Protein AF-A0A086XTC6-F1 (afdb_monomer)

InterPro domains:
  IPR002514 Transposase IS3/IS911family [PF01527] (6-48)
  IPR010921 Trp repressor/replication initiator [SSF48295] (3-48)

pLDDT: mean 87.56, std 6.48, range [63.91, 92.94]

Nearest PDB structures (foldseek):
  1hlv-assembly1_A  TM=7.969E-01  e=8.178E-01  Homo sapiens
  1trr-assembly1_A  TM=8.173E-01  e=1.578E+00  Escherichia coli
  7b9v-assembly1_O  TM=7.281E-01  e=4.520E+00  Saccharomyces cerevisiae

Radius of gyration: 11.5 Å; Cα contacts (8 Å, |Δi|>4): 39; chains: 1; bounding box: 33×27×20 Å

Structure (mmCIF, N/CA/C/O backbone):
data_AF-A0A086XTC6-F1
#
_entry.id   AF-A0A086XTC6-F1
#
loop_
_atom_site.group_PDB
_atom_site.id
_atom_site.type_symbol
_atom_site.label_atom_id
_atom_site.label_alt_id
_atom_site.label_comp_id
_atom_site.label_asym_id
_atom_site.label_entity_id
_atom_site.label_seq_id
_atom_site.pdbx_PDB_ins_code
_atom_site.Cartn_x
_atom_site.Cartn_y
_atom_site.Cartn_z
_atom_site.occupancy
_atom_site.B_iso_or_equiv
_atom_site.auth_seq_id
_atom_site.auth_comp_id
_atom_site.auth_asym_id
_atom_site.auth_atom_id
_atom_site.pdbx_PDB_model_num
ATOM 1 N N . MET A 1 1 ? 22.980 -17.356 9.825 1.00 63.91 1 MET A N 1
ATOM 2 C CA . MET A 1 1 ? 21.534 -17.140 9.592 1.00 63.91 1 MET A CA 1
ATOM 3 C C . MET A 1 1 ? 21.322 -16.755 8.135 1.00 63.91 1 MET A C 1
ATOM 5 O O . MET A 1 1 ? 21.928 -15.785 7.694 1.00 63.91 1 MET A O 1
ATOM 9 N N . ALA A 1 2 ? 20.530 -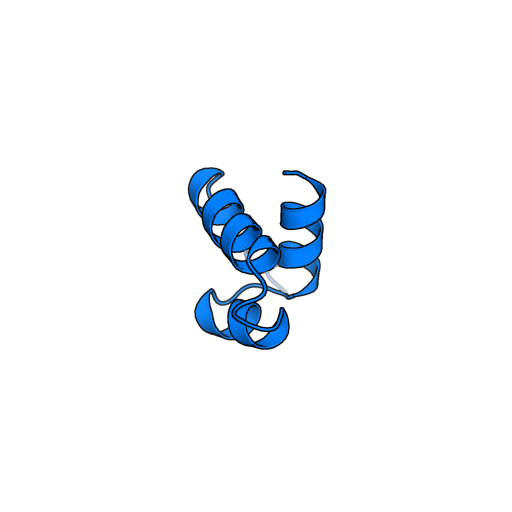17.514 7.374 1.00 68.94 2 ALA A N 1
ATOM 10 C CA . ALA A 1 2 ? 20.197 -17.149 5.996 1.00 68.94 2 ALA A CA 1
ATOM 11 C C . ALA A 1 2 ? 19.265 -15.924 6.000 1.00 68.94 2 ALA A C 1
ATOM 13 O O . ALA A 1 2 ? 18.258 -15.911 6.709 1.00 68.94 2 ALA A O 1
ATOM 14 N N . ARG A 1 3 ? 19.613 -14.870 5.253 1.00 75.00 3 ARG A N 1
ATOM 15 C CA . ARG A 1 3 ? 18.765 -13.674 5.131 1.00 75.00 3 ARG A CA 1
ATOM 16 C C . ARG A 1 3 ? 17.477 -14.054 4.395 1.00 75.00 3 ARG A C 1
ATOM 18 O O . ARG A 1 3 ? 17.548 -14.682 3.342 1.00 75.00 3 ARG A O 1
ATOM 25 N N . ARG A 1 4 ? 16.311 -13.667 4.930 1.00 76.50 4 ARG A N 1
ATOM 26 C CA . ARG A 1 4 ? 15.029 -13.860 4.232 1.00 76.50 4 ARG A CA 1
ATOM 27 C C . ARG A 1 4 ? 15.084 -13.157 2.864 1.00 76.50 4 ARG A C 1
ATOM 29 O O . ARG A 1 4 ? 15.487 -11.989 2.823 1.00 76.50 4 ARG A O 1
ATOM 36 N N . PRO A 1 5 ? 14.693 -13.829 1.766 1.00 75.12 5 PRO A N 1
ATOM 37 C CA . PRO A 1 5 ? 14.616 -13.208 0.450 1.00 75.12 5 PRO A CA 1
ATOM 38 C C . PRO A 1 5 ? 13.745 -11.951 0.489 1.00 75.12 5 PRO A C 1
ATOM 40 O O . PRO A 1 5 ? 12.705 -11.922 1.153 1.00 75.12 5 PRO A O 1
ATOM 43 N N . ARG A 1 6 ? 14.171 -10.896 -0.213 1.00 78.56 6 ARG A N 1
ATOM 44 C CA . ARG A 1 6 ? 13.388 -9.660 -0.317 1.00 78.56 6 ARG A CA 1
ATOM 45 C C . ARG A 1 6 ? 12.123 -9.947 -1.121 1.00 78.56 6 ARG A C 1
ATOM 47 O O . ARG A 1 6 ? 12.191 -10.501 -2.214 1.00 78.56 6 ARG A O 1
ATOM 54 N N . ARG A 1 7 ? 10.975 -9.544 -0.586 1.00 80.12 7 ARG A N 1
ATOM 55 C CA . ARG A 1 7 ? 9.684 -9.664 -1.262 1.00 80.12 7 ARG A CA 1
ATOM 56 C C . ARG A 1 7 ? 9.549 -8.489 -2.233 1.00 80.12 7 ARG A C 1
ATOM 58 O O . ARG A 1 7 ? 9.430 -7.341 -1.813 1.00 80.12 7 ARG A O 1
ATOM 65 N N . ASN A 1 8 ? 9.667 -8.767 -3.530 1.00 82.88 8 ASN A N 1
ATOM 66 C CA . ASN A 1 8 ? 9.516 -7.760 -4.577 1.00 82.88 8 ASN A CA 1
ATOM 67 C C . ASN A 1 8 ? 8.042 -7.670 -4.984 1.00 82.88 8 ASN A C 1
ATOM 69 O O . ASN A 1 8 ? 7.442 -8.666 -5.376 1.00 82.88 8 ASN A O 1
ATOM 73 N N . HIS A 1 9 ? 7.469 -6.470 -4.905 1.00 88.38 9 HIS A N 1
ATOM 74 C CA . HIS A 1 9 ? 6.104 -6.192 -5.354 1.00 88.38 9 HIS A CA 1
ATOM 75 C C . HIS A 1 9 ? 6.121 -5.583 -6.757 1.00 88.38 9 HIS A C 1
ATOM 77 O O . HIS A 1 9 ? 6.936 -4.695 -7.033 1.00 88.38 9 HIS A O 1
ATOM 83 N N . SER A 1 10 ? 5.211 -6.034 -7.624 1.00 90.75 10 SER A N 1
ATOM 84 C CA . SER A 1 10 ? 5.066 -5.481 -8.972 1.00 90.75 10 SER A CA 1
ATOM 85 C C . SER A 1 10 ? 4.597 -4.015 -8.927 1.00 90.75 10 SER A C 1
ATOM 87 O O . SER A 1 10 ? 3.906 -3.622 -7.981 1.00 90.75 10 SER A O 1
ATOM 89 N N . PRO A 1 11 ? 4.929 -3.188 -9.936 1.00 89.69 11 PRO A N 1
ATOM 90 C CA . 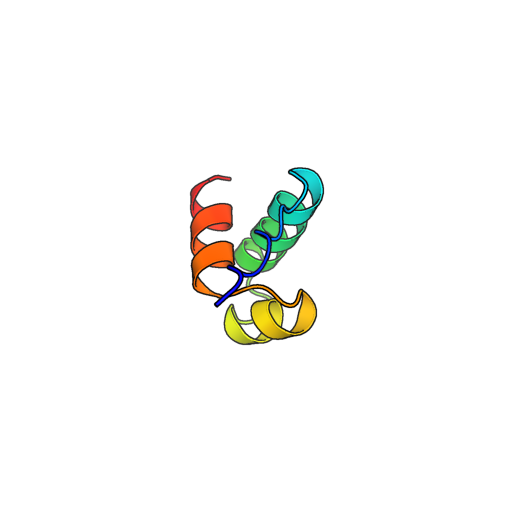PRO A 1 11 ? 4.481 -1.792 -9.989 1.00 89.69 11 PRO A CA 1
ATOM 91 C C . PRO A 1 11 ? 2.955 -1.647 -9.917 1.00 89.69 11 PRO A C 1
ATOM 93 O O . PRO A 1 11 ?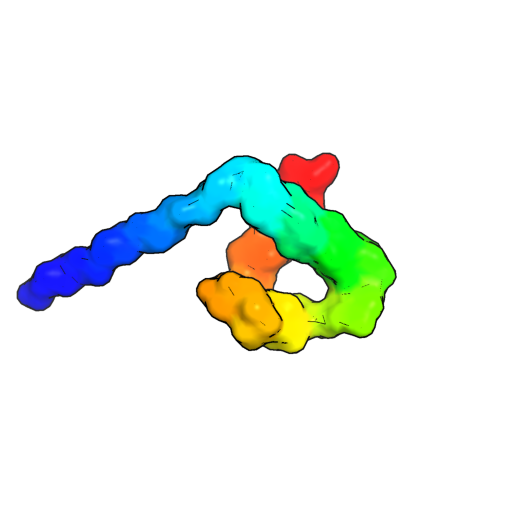 2.451 -0.802 -9.184 1.00 89.69 11 PRO A O 1
ATOM 96 N N . ALA A 1 12 ? 2.216 -2.536 -10.592 1.00 90.88 12 ALA A N 1
ATOM 97 C CA . ALA A 1 12 ? 0.754 -2.561 -10.558 1.00 90.88 12 ALA A CA 1
ATOM 98 C C . ALA A 1 12 ? 0.198 -2.831 -9.148 1.00 90.88 12 ALA A C 1
ATOM 100 O O . ALA A 1 12 ? -0.786 -2.218 -8.738 1.00 90.88 12 ALA A O 1
ATOM 101 N N . PHE A 1 13 ? 0.847 -3.713 -8.379 1.00 92.12 13 PHE A N 1
ATOM 102 C CA . PHE A 1 13 ? 0.456 -3.982 -6.996 1.00 92.12 13 PHE A CA 1
ATOM 103 C C . PHE A 1 13 ? 0.655 -2.748 -6.111 1.00 92.12 13 PHE A C 1
ATOM 105 O O . PHE A 1 13 ? -0.257 -2.359 -5.386 1.00 92.12 13 PHE A O 1
ATOM 112 N N . LYS A 1 14 ? 1.820 -2.094 -6.214 1.00 92.38 14 LYS A N 1
ATOM 113 C CA . LYS A 1 14 ? 2.118 -0.871 -5.455 1.00 92.38 14 LYS A CA 1
ATOM 114 C C . LYS A 1 14 ? 1.119 0.242 -5.769 1.00 92.38 14 LYS A C 1
ATOM 116 O O . LYS A 1 14 ? 0.598 0.852 -4.843 1.00 92.38 14 LYS A O 1
ATOM 121 N N . ALA A 1 15 ? 0.799 0.442 -7.050 1.00 91.50 15 ALA A N 1
ATOM 122 C CA . ALA A 1 15 ? -0.185 1.429 -7.488 1.00 91.50 15 ALA A CA 1
ATOM 123 C C . ALA A 1 15 ? -1.583 1.140 -6.920 1.00 91.50 15 ALA A C 1
ATOM 125 O O . ALA A 1 15 ? -2.225 2.043 -6.394 1.00 91.50 15 ALA A O 1
ATOM 126 N N . LYS A 1 16 ? -2.040 -0.121 -6.940 1.00 92.12 16 LYS A N 1
ATOM 127 C CA . LYS A 1 16 ? -3.338 -0.508 -6.360 1.00 92.12 16 LYS A CA 1
ATOM 128 C C . LYS A 1 16 ? -3.422 -0.171 -4.867 1.00 92.12 16 LYS A C 1
ATOM 130 O O . LYS A 1 16 ? -4.417 0.398 -4.424 1.00 92.12 16 LYS A O 1
ATOM 135 N N . VAL A 1 17 ? -2.381 -0.512 -4.108 1.00 91.94 17 VAL A N 1
ATOM 136 C CA . VAL A 1 17 ? -2.320 -0.263 -2.659 1.00 91.94 17 VAL A CA 1
ATOM 137 C C . VAL A 1 17 ? -2.241 1.234 -2.361 1.00 91.94 17 VAL A C 1
ATOM 139 O O . VAL A 1 17 ? -2.924 1.726 -1.467 1.00 91.94 17 VAL A O 1
ATOM 142 N N . ALA A 1 18 ? -1.452 1.975 -3.133 1.00 91.62 18 ALA A N 1
ATOM 143 C CA . ALA A 1 18 ? -1.289 3.407 -2.945 1.00 91.62 18 ALA A CA 1
ATOM 144 C C . ALA A 1 18 ? -2.557 4.194 -3.326 1.00 91.62 18 ALA A C 1
ATOM 146 O O . ALA A 1 18 ? -2.962 5.075 -2.575 1.00 91.62 18 ALA A O 1
ATOM 147 N N . VAL A 1 19 ? -3.273 3.811 -4.390 1.00 92.94 19 VAL A N 1
ATOM 148 C CA . VAL A 1 19 ? -4.596 4.380 -4.711 1.00 92.94 19 VAL A CA 1
ATOM 149 C C . VAL A 1 19 ? -5.607 4.094 -3.597 1.00 92.94 19 VAL A C 1
ATOM 151 O O . VAL A 1 19 ? -6.354 4.990 -3.212 1.00 92.94 19 VAL A O 1
ATOM 154 N N . ALA A 1 20 ? -5.621 2.880 -3.037 1.00 90.62 20 ALA A N 1
ATOM 155 C CA . ALA A 1 20 ? -6.482 2.558 -1.896 1.00 90.62 20 ALA A CA 1
ATOM 156 C C . ALA A 1 20 ? -6.147 3.412 -0.658 1.00 90.62 20 ALA A C 1
ATOM 158 O O . ALA A 1 20 ? -7.052 3.866 0.039 1.00 90.62 20 ALA A O 1
ATOM 159 N N . ALA A 1 21 ? -4.862 3.696 -0.429 1.00 90.75 21 ALA A N 1
ATOM 160 C CA . ALA A 1 21 ? -4.416 4.587 0.638 1.00 90.75 21 ALA A CA 1
ATOM 161 C C . ALA A 1 21 ? -4.798 6.061 0.399 1.00 90.75 21 ALA A C 1
ATOM 163 O O . ALA A 1 21 ? -5.082 6.766 1.362 1.00 90.75 21 ALA A O 1
ATOM 164 N N . ILE A 1 22 ? -4.825 6.529 -0.857 1.00 88.56 22 ILE A N 1
ATOM 165 C CA . ILE A 1 22 ? -5.262 7.893 -1.218 1.00 88.56 22 ILE A CA 1
ATOM 166 C C . ILE A 1 22 ? -6.773 8.051 -1.035 1.00 88.56 22 ILE A C 1
ATOM 168 O O . ILE A 1 22 ? -7.224 9.083 -0.548 1.00 88.56 22 ILE A O 1
ATOM 172 N N . LYS A 1 23 ? -7.557 7.027 -1.392 1.00 89.00 23 LYS A N 1
ATOM 173 C CA . LYS A 1 23 ? -9.018 7.045 -1.228 1.00 89.00 23 LYS A CA 1
ATOM 174 C C . LYS A 1 23 ? -9.461 7.192 0.230 1.00 89.00 23 LYS A C 1
ATOM 176 O O . LYS A 1 23 ? -10.563 7.667 0.470 1.00 89.00 23 LYS A O 1
ATOM 181 N N . GLY A 1 24 ? -8.626 6.790 1.192 1.00 84.31 24 GLY A N 1
ATOM 182 C CA . GLY A 1 24 ? -8.889 6.985 2.621 1.00 84.31 24 GLY A CA 1
ATOM 183 C C . GLY A 1 24 ? -10.017 6.121 3.196 1.00 84.31 24 GLY A C 1
ATOM 184 O O . GLY A 1 24 ? -10.419 6.338 4.332 1.00 84.31 24 GLY A O 1
ATOM 185 N N . GLU A 1 25 ? -10.514 5.134 2.443 1.00 83.50 25 GLU A N 1
ATOM 186 C CA . GLU A 1 25 ? -11.579 4.215 2.881 1.00 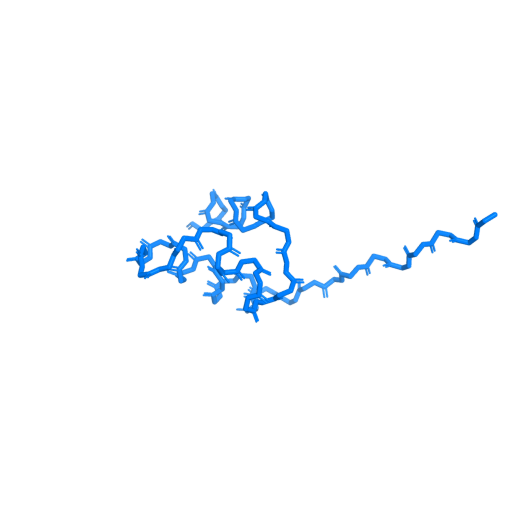83.50 25 GLU A CA 1
ATOM 187 C C . GLU A 1 25 ? -11.123 3.271 4.004 1.00 83.50 25 GLU A C 1
ATOM 189 O O . GLU A 1 25 ? -11.939 2.792 4.785 1.00 83.50 25 GLU A O 1
ATOM 194 N N . LYS A 1 26 ? -9.817 2.990 4.075 1.00 85.81 26 LYS A N 1
ATOM 195 C CA . LYS A 1 26 ? -9.191 2.132 5.083 1.00 85.81 26 LYS A CA 1
ATOM 196 C C . LYS A 1 26 ? -7.954 2.807 5.647 1.00 85.81 26 LYS A C 1
ATOM 198 O O . LYS A 1 26 ? -7.228 3.509 4.937 1.00 85.81 26 LYS A O 1
ATOM 203 N N . THR A 1 27 ? -7.680 2.561 6.919 1.00 89.44 27 THR A N 1
ATOM 204 C CA . THR A 1 27 ? -6.452 3.027 7.559 1.00 89.44 27 THR A CA 1
ATOM 205 C C . THR A 1 27 ? -5.231 2.308 6.976 1.00 89.44 27 THR A C 1
ATOM 207 O O . THR A 1 27 ? -5.315 1.198 6.448 1.00 89.44 27 THR A O 1
ATOM 210 N N . LEU A 1 28 ? -4.045 2.913 7.104 1.00 88.56 28 LEU A N 1
ATOM 211 C CA . LEU A 1 28 ? -2.790 2.290 6.656 1.00 88.56 28 LEU A CA 1
ATOM 212 C C . LEU A 1 28 ? -2.520 0.938 7.335 1.00 88.56 28 LEU A C 1
ATOM 214 O O . LEU A 1 28 ? -1.822 0.104 6.768 1.00 88.56 28 LEU A O 1
ATOM 218 N N . ILE A 1 29 ? -3.049 0.737 8.545 1.00 90.06 29 ILE A N 1
ATOM 219 C CA . ILE A 1 29 ? -2.905 -0.498 9.324 1.00 90.06 29 ILE A CA 1
ATOM 220 C C . ILE A 1 29 ? -3.806 -1.595 8.752 1.00 90.06 29 ILE A C 1
ATOM 222 O O . ILE A 1 29 ? -3.353 -2.721 8.572 1.00 90.06 29 ILE A O 1
ATOM 226 N N . GLU A 1 30 ? -5.047 -1.265 8.406 1.00 91.50 30 GLU A N 1
ATOM 227 C CA . GLU A 1 30 ? -5.975 -2.213 7.777 1.00 91.50 30 GLU A CA 1
ATOM 228 C C . GLU A 1 30 ? -5.500 -2.595 6.373 1.00 91.50 30 GLU A C 1
ATOM 230 O O . GLU A 1 30 ? -5.464 -3.772 6.031 1.00 91.50 30 GLU A O 1
ATOM 235 N N . LEU A 1 31 ? -5.020 -1.627 5.582 1.00 91.44 31 LEU A N 1
ATOM 236 C CA . LEU A 1 31 ? -4.405 -1.913 4.282 1.00 91.44 31 LEU A CA 1
ATOM 237 C C . LEU A 1 31 ? -3.143 -2.773 4.424 1.00 91.44 31 LEU A C 1
ATOM 239 O O . LEU A 1 31 ? -2.881 -3.640 3.594 1.00 91.44 31 LEU A O 1
ATOM 243 N N . ALA A 1 32 ? -2.356 -2.555 5.475 1.00 90.94 32 ALA A N 1
ATOM 244 C CA . ALA A 1 32 ? -1.190 -3.377 5.760 1.00 90.94 32 ALA A CA 1
ATOM 245 C C . ALA A 1 32 ? -1.55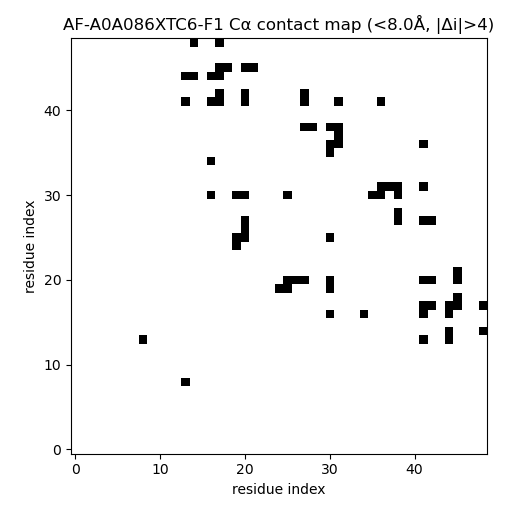6 -4.837 6.051 1.00 90.94 32 ALA A C 1
ATOM 247 O O . ALA A 1 32 ? -0.860 -5.738 5.584 1.00 90.94 32 ALA A O 1
ATOM 248 N N . GLN A 1 33 ? -2.656 -5.067 6.769 1.00 91.75 33 GLN A N 1
ATOM 249 C CA . GL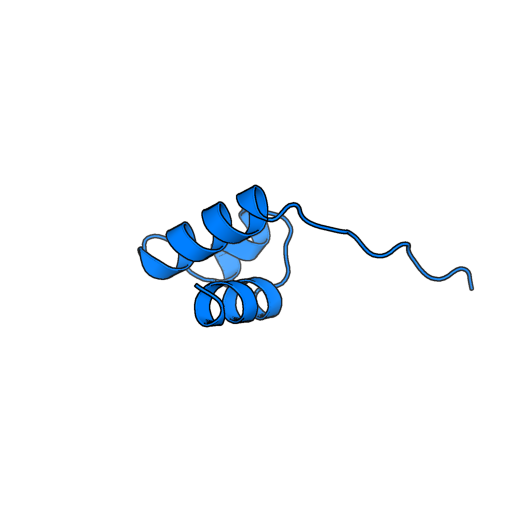N A 1 33 ? -3.177 -6.408 7.031 1.00 91.75 33 GLN A CA 1
ATOM 250 C C . GLN A 1 33 ? -3.762 -7.048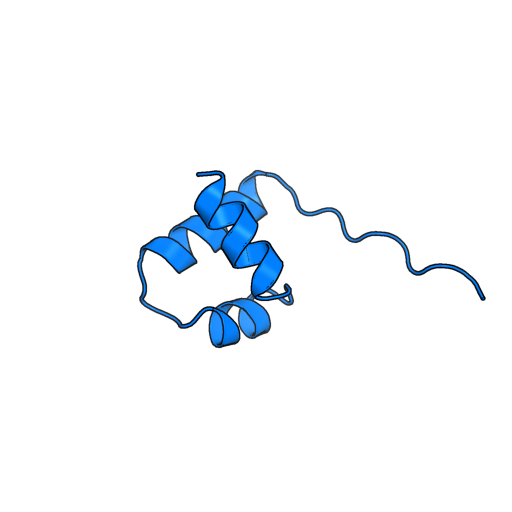 5.765 1.00 91.75 33 GLN A C 1
ATOM 252 O O . GLN A 1 33 ? -3.400 -8.175 5.438 1.00 91.75 33 GLN A O 1
ATOM 257 N N . ASP A 1 34 ? -4.590 -6.317 5.016 1.00 90.81 34 ASP A N 1
ATOM 258 C CA . ASP A 1 34 ? -5.253 -6.816 3.803 1.00 90.81 34 ASP A CA 1
ATOM 259 C C . ASP A 1 34 ? -4.263 -7.233 2.709 1.00 90.81 34 ASP A C 1
ATOM 261 O O . ASP A 1 34 ? -4.467 -8.218 1.997 1.00 90.81 34 ASP A O 1
ATOM 265 N N . PHE A 1 35 ? -3.195 -6.453 2.542 1.00 89.19 35 PHE A N 1
ATOM 266 C CA . PHE A 1 35 ? -2.218 -6.640 1.472 1.00 89.19 35 PHE A CA 1
ATOM 267 C C . PHE A 1 35 ? -0.918 -7.315 1.951 1.00 89.19 35 PHE A C 1
ATOM 269 O O . PHE A 1 35 ? 0.005 -7.477 1.145 1.00 89.19 35 PHE A O 1
ATOM 276 N N . ASP A 1 36 ? -0.842 -7.711 3.229 1.00 88.75 36 ASP A N 1
ATOM 277 C CA . ASP A 1 36 ? 0.344 -8.274 3.900 1.00 88.75 36 ASP A CA 1
ATOM 278 C C . ASP A 1 36 ? 1.622 -7.465 3.603 1.00 88.75 36 ASP A C 1
ATOM 280 O O . ASP A 1 36 ? 2.650 -7.975 3.142 1.00 88.75 36 ASP A O 1
ATOM 284 N N . VAL A 1 37 ? 1.522 -6.149 3.801 1.00 90.19 37 VAL A N 1
ATOM 285 C CA . VAL A 1 37 ? 2.582 -5.163 3.545 1.00 90.19 37 VAL A CA 1
ATOM 286 C C . VAL A 1 37 ? 2.738 -4.232 4.724 1.00 90.19 37 VAL A C 1
ATOM 288 O O . VAL A 1 37 ? 1.800 -3.935 5.444 1.00 90.19 37 VAL A O 1
ATOM 291 N N . HIS A 1 38 ? 3.945 -3.723 4.930 1.00 91.50 38 HIS A N 1
ATOM 292 C CA . HIS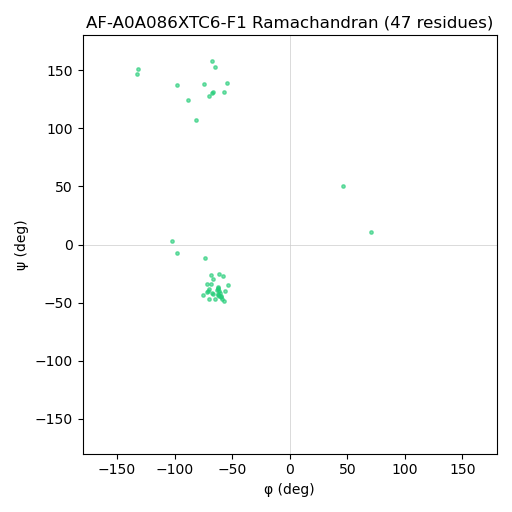 A 1 38 ? 4.198 -2.850 6.066 1.00 91.50 38 HIS A CA 1
ATOM 293 C C . HIS A 1 38 ? 3.582 -1.450 5.836 1.00 91.50 38 HIS A C 1
ATOM 295 O O . HIS A 1 38 ? 3.799 -0.885 4.761 1.00 91.50 38 HIS A O 1
ATOM 301 N N . PRO A 1 39 ? 2.933 -0.808 6.831 1.00 92.12 39 PRO A N 1
ATOM 302 C CA . PRO A 1 39 ? 2.318 0.519 6.667 1.00 92.12 39 PRO A CA 1
ATOM 303 C C . PRO A 1 39 ? 3.280 1.586 6.122 1.00 92.12 39 PRO A C 1
ATOM 305 O O . PRO A 1 39 ? 2.910 2.438 5.318 1.00 92.12 39 PRO A O 1
ATOM 308 N N . ASN A 1 40 ? 4.555 1.510 6.515 1.00 92.69 40 ASN A N 1
ATOM 309 C CA . ASN A 1 40 ? 5.591 2.428 6.033 1.00 92.69 40 ASN A CA 1
ATOM 310 C C . ASN A 1 40 ? 5.890 2.265 4.525 1.00 92.69 40 ASN A C 1
ATOM 312 O O . ASN A 1 40 ? 6.245 3.236 3.866 1.00 92.69 40 ASN A O 1
ATOM 316 N N . GLN A 1 41 ? 5.715 1.060 3.962 1.00 91.38 41 GLN A N 1
ATOM 317 C CA . GLN A 1 41 ? 5.829 0.831 2.514 1.00 91.38 41 GLN A CA 1
ATOM 318 C C . GLN A 1 41 ? 4.640 1.433 1.770 1.00 91.38 41 GLN A C 1
ATOM 320 O O . GLN A 1 41 ? 4.824 2.061 0.735 1.00 91.38 41 GLN A O 1
ATOM 325 N N . ILE A 1 42 ? 3.435 1.299 2.329 1.00 91.69 42 ILE A N 1
ATOM 326 C CA . ILE A 1 42 ? 2.221 1.911 1.779 1.00 91.69 42 ILE A CA 1
ATOM 327 C C . ILE A 1 42 ? 2.375 3.432 1.730 1.00 91.69 42 ILE A C 1
ATOM 329 O O . ILE A 1 42 ? 2.097 4.042 0.702 1.00 91.69 42 ILE A O 1
ATOM 333 N N . LYS A 1 43 ? 2.890 4.034 2.811 1.00 92.56 43 LYS A N 1
ATOM 334 C CA . LYS A 1 43 ? 3.218 5.463 2.859 1.00 92.56 43 LYS A CA 1
ATOM 335 C C . LYS A 1 43 ? 4.200 5.847 1.748 1.00 92.56 43 LYS A C 1
ATOM 337 O O . LYS A 1 43 ? 3.927 6.772 0.998 1.00 92.56 43 LYS A O 1
ATOM 342 N N . GLN A 1 44 ? 5.288 5.093 1.597 1.00 92.19 44 GLN A N 1
ATOM 343 C CA . GLN A 1 44 ? 6.275 5.343 0.549 1.00 92.19 44 GLN A CA 1
ATOM 344 C C . GLN A 1 44 ? 5.674 5.251 -0.862 1.00 92.19 44 GLN A C 1
ATOM 346 O O . GLN A 1 44 ? 6.010 6.065 -1.710 1.00 92.19 44 GLN A O 1
ATOM 351 N N . TRP A 1 45 ? 4.809 4.271 -1.136 1.00 92.44 45 TRP A N 1
ATOM 352 C CA . TRP A 1 45 ? 4.188 4.120 -2.458 1.00 92.44 45 TRP A CA 1
ATOM 353 C C . TRP A 1 45 ? 3.148 5.194 -2.739 1.00 92.44 45 TRP A C 1
ATOM 355 O O . TRP A 1 45 ? 3.029 5.632 -3.875 1.00 92.44 45 TRP A O 1
ATOM 365 N N . ARG A 1 46 ? 2.426 5.635 -1.707 1.00 88.62 46 ARG A N 1
A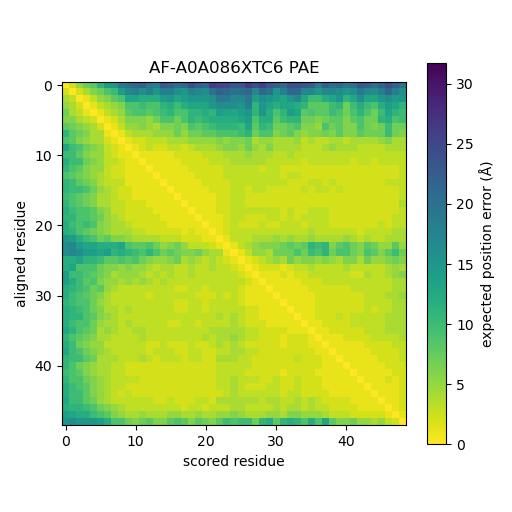TOM 366 C CA . ARG A 1 46 ? 1.528 6.784 -1.786 1.00 88.62 46 ARG A CA 1
ATOM 367 C C . ARG A 1 46 ? 2.288 8.065 -2.115 1.00 88.62 46 ARG A C 1
ATOM 369 O O . ARG A 1 46 ? 1.828 8.817 -2.953 1.00 88.62 46 ARG A O 1
ATOM 376 N N . ASP A 1 47 ? 3.440 8.288 -1.488 1.00 89.62 47 ASP A N 1
ATOM 377 C CA . ASP A 1 47 ? 4.268 9.474 -1.736 1.00 89.62 47 ASP A CA 1
ATOM 378 C C . ASP A 1 47 ? 5.006 9.410 -3.103 1.00 89.62 47 ASP A C 1
ATOM 380 O O . ASP A 1 47 ? 5.590 10.399 -3.535 1.00 89.62 47 ASP A O 1
ATOM 384 N N . GLN A 1 48 ? 5.016 8.245 -3.770 1.00 85.50 48 GLN A N 1
ATOM 385 C CA . GLN A 1 48 ? 5.611 8.014 -5.099 1.00 85.50 48 GLN A CA 1
ATOM 386 C C . GLN A 1 48 ? 4.597 8.059 -6.259 1.00 85.50 48 GLN A C 1
ATOM 388 O O . GLN A 1 48 ? 5.021 7.954 -7.412 1.00 85.50 48 GLN A O 1
ATOM 393 N N . LEU A 1 49 ? 3.296 8.145 -5.961 1.00 79.38 49 LEU A N 1
ATOM 394 C CA . LEU A 1 49 ? 2.217 8.355 -6.934 1.00 79.38 49 LEU A CA 1
ATOM 395 C C . LEU A 1 49 ? 1.951 9.850 -7.112 1.00 79.38 49 LEU A C 1
ATOM 397 O O . LEU A 1 49 ? 1.645 10.226 -8.263 1.00 79.38 49 LEU A O 1
#

Solvent-accessible surface area (backbone atoms only — not comparable to full-atom values): 3072 Å² total; per-residue (Å²): 132,85,77,79,79,83,87,83,77,54,72,69,56,45,50,55,53,16,52,49,55,70,69,57,85,48,54,58,65,56,51,17,63,76,67,74,43,56,44,70,56,46,50,52,40,42,76,72,107

Organism: NCBI:txid1105367

Foldseek 3Di:
DDDDDDDDDDLVLLVVLLVVVVVVPDDLVVSCVVSVHDSVSSVVSVVVD

Secondary structure (DSSP, 8-state):
-PPPPP-PPPHHHHHHHHHHHHHTSS-HHHHHHHTT--HHHHHHHHTT-

Sequence (49 aa):
MARRPRRNHSPAFKAKVAVAAIKGEKTLIELAQDFDVHPNQIKQWRDQL

Mean predicted aligned error: 4.89 Å